Protein AF-A0A8T4XG73-F1 (afdb_monomer)

Radius of gyration: 13.38 Å; Cα contacts (8 Å, |Δi|>4): 139; chains: 1; bounding box: 28×32×36 Å

Secondary structure (DSSP, 8-state):
----EEEEE-SSS----GGGS-TTEEEP-HHHHHTT-HHHHHHHHH-GGGEEEEESSTT-HHHHHHHHTT---SEEEEHHHHHHHHT--HHHHHHHHHHHTSPP--

Sequence (106 aa):
MSGRLLAHISASGLRCRGQDLPNETLLLCLPAFVTGVEEDVKMVKENPNRVIAIEGCDRKCMSKILEGQGYKSAETIIVSHTIKEMDLKIDRIKMWLIEQLKPSKN

Foldseek 3Di:
DDDAAEEEADDDQDDDDPVLAPPRYDYADVVCCLVPPPVNVVVCVVCLLRYEYEAQAPVSVVQVSQVVVVGGYNYYHHLVCVCVVVVDDPVVSSVVVNVVSPPPDD

Mean predicted aligned error: 9.09 Å

Structure (mmCIF, N/CA/C/O backbone):
data_AF-A0A8T4XG73-F1
#
_entry.id   AF-A0A8T4XG73-F1
#
loop_
_atom_site.group_PDB
_atom_site.id
_atom_site.type_symbol
_atom_site.label_atom_id
_atom_site.label_alt_id
_atom_site.label_comp_id
_atom_site.label_asym_id
_atom_site.label_entity_id
_atom_site.label_seq_id
_atom_site.pdbx_PDB_ins_code
_atom_site.Cartn_x
_atom_site.Cartn_y
_atom_site.Cartn_z
_atom_site.occupancy
_atom_site.B_iso_or_equiv
_atom_site.auth_seq_id
_atom_site.auth_comp_id
_atom_site.auth_asym_id
_atom_site.auth_atom_id
_atom_site.pdbx_PDB_model_num
ATOM 1 N N . MET A 1 1 ? -10.251 18.208 -1.446 1.00 33.62 1 MET A N 1
ATOM 2 C CA . MET A 1 1 ? -9.310 17.928 -0.339 1.00 33.62 1 MET A CA 1
ATOM 3 C C . MET A 1 1 ? -8.273 16.936 -0.840 1.00 33.62 1 MET A C 1
ATOM 5 O O . MET A 1 1 ? -8.629 15.801 -1.135 1.00 33.62 1 MET A O 1
ATOM 9 N N . SER A 1 2 ? -7.048 17.431 -1.013 1.00 33.56 2 SER A N 1
ATOM 10 C CA . SER A 1 2 ? -5.844 16.754 -1.517 1.00 33.56 2 SER A CA 1
ATOM 11 C C . SER A 1 2 ? -5.603 15.370 -0.904 1.00 33.56 2 SER A C 1
ATOM 13 O O . SER A 1 2 ? -5.734 15.192 0.310 1.00 33.56 2 SER A O 1
ATOM 15 N N . GLY A 1 3 ? -5.357 14.376 -1.755 1.00 36.69 3 GLY A N 1
ATOM 16 C CA . GLY A 1 3 ? -5.386 12.957 -1.425 1.00 36.69 3 GLY A CA 1
ATOM 17 C C . GLY A 1 3 ? -3.995 12.397 -1.181 1.00 36.69 3 GLY A C 1
ATOM 18 O O . GLY A 1 3 ? -3.259 12.160 -2.130 1.00 36.69 3 GLY A O 1
ATOM 19 N N . ARG A 1 4 ? -3.663 12.125 0.086 1.00 45.38 4 ARG A N 1
ATOM 20 C CA . ARG A 1 4 ? -2.402 11.466 0.430 1.00 45.38 4 ARG A CA 1
ATOM 21 C C . ARG A 1 4 ? -2.465 9.965 0.171 1.00 45.38 4 ARG A C 1
ATOM 23 O O . ARG A 1 4 ? -3.415 9.311 0.599 1.00 45.38 4 ARG A O 1
ATOM 30 N N . LEU A 1 5 ? -1.451 9.441 -0.506 1.00 51.41 5 LEU A N 1
ATOM 31 C CA . LEU A 1 5 ? -1.327 8.033 -0.866 1.00 51.41 5 LEU A CA 1
ATOM 32 C C . LEU A 1 5 ? -0.383 7.326 0.100 1.00 51.41 5 LEU A C 1
ATOM 34 O O . LEU A 1 5 ? 0.699 7.842 0.351 1.00 51.41 5 LEU A O 1
ATOM 38 N N . LEU A 1 6 ? -0.758 6.167 0.637 1.00 53.00 6 LEU A N 1
ATOM 39 C CA . LEU A 1 6 ? 0.080 5.447 1.593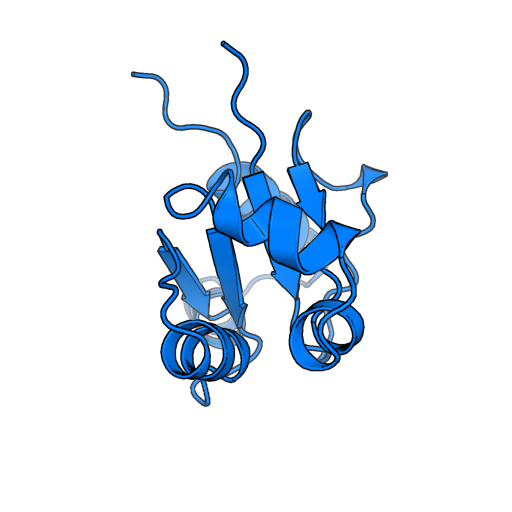 1.00 53.00 6 LEU A CA 1
ATOM 40 C C . LEU A 1 6 ? 0.724 4.229 0.933 1.00 53.00 6 LEU A C 1
ATOM 42 O O . LEU A 1 6 ? 0.012 3.307 0.545 1.00 53.00 6 LEU A O 1
ATOM 46 N N . ALA A 1 7 ? 2.053 4.210 0.828 1.00 56.56 7 ALA A N 1
ATOM 47 C CA . ALA A 1 7 ? 2.796 3.114 0.208 1.00 56.56 7 ALA A CA 1
ATOM 48 C C . ALA A 1 7 ? 3.783 2.473 1.195 1.00 56.56 7 ALA A C 1
ATOM 50 O O . ALA A 1 7 ? 4.604 3.158 1.804 1.00 56.56 7 ALA A O 1
ATOM 51 N N . HIS A 1 8 ? 3.746 1.147 1.329 1.00 58.66 8 HIS A N 1
ATOM 52 C CA . HIS A 1 8 ? 4.828 0.374 1.945 1.00 58.66 8 HIS A CA 1
ATOM 53 C C . HIS A 1 8 ? 5.525 -0.464 0.878 1.00 58.66 8 HIS A C 1
ATOM 55 O O . HIS A 1 8 ? 4.844 -1.138 0.108 1.00 58.66 8 HIS A O 1
ATOM 61 N N . ILE A 1 9 ? 6.862 -0.464 0.871 1.00 53.19 9 ILE A N 1
ATOM 62 C CA . ILE A 1 9 ? 7.663 -1.338 0.009 1.00 53.19 9 ILE A CA 1
ATOM 63 C C . ILE A 1 9 ? 8.294 -2.431 0.863 1.00 53.19 9 ILE A C 1
ATOM 65 O O . ILE A 1 9 ? 9.200 -2.174 1.660 1.00 53.19 9 ILE A O 1
ATOM 69 N N . SER A 1 10 ? 7.836 -3.662 0.647 1.00 43.22 10 SER A N 1
ATOM 70 C CA . SER A 1 10 ? 8.469 -4.859 1.195 1.00 43.22 10 SER A CA 1
ATOM 71 C C . SER A 1 10 ? 9.901 -4.973 0.655 1.00 43.22 10 SER A C 1
ATOM 73 O O . SER A 1 10 ? 10.135 -4.996 -0.554 1.00 43.22 10 SER A O 1
ATOM 75 N N . ALA A 1 11 ? 10.878 -4.996 1.562 1.00 42.88 11 ALA A N 1
ATOM 76 C CA . ALA A 1 11 ? 12.300 -4.953 1.253 1.00 42.88 11 ALA A CA 1
ATOM 77 C C . ALA A 1 11 ? 12.759 -6.138 0.381 1.00 42.88 11 ALA A C 1
ATOM 79 O O . ALA A 1 11 ? 13.051 -7.222 0.871 1.00 42.88 11 ALA A O 1
ATOM 80 N N . S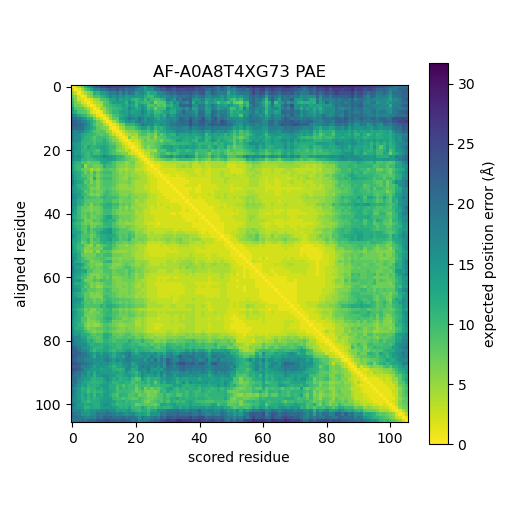ER A 1 12 ? 12.868 -5.907 -0.927 1.00 35.94 12 SER A N 1
ATOM 81 C CA . SER A 1 12 ? 13.769 -6.624 -1.841 1.00 35.94 12 SER A CA 1
ATOM 82 C C . SER A 1 12 ? 13.940 -5.822 -3.140 1.00 35.94 12 SER A C 1
ATOM 84 O O . SER A 1 12 ? 13.407 -6.156 -4.188 1.00 35.94 12 SER A O 1
ATOM 86 N N . GLY A 1 13 ? 14.680 -4.709 -3.069 1.00 41.78 13 GLY A N 1
ATOM 87 C CA . GLY A 1 13 ? 15.270 -4.073 -4.260 1.00 41.78 13 GLY A CA 1
ATOM 88 C C . GLY A 1 13 ? 14.779 -2.672 -4.636 1.00 41.78 13 GLY A C 1
ATOM 89 O O . GLY A 1 13 ? 15.557 -1.927 -5.225 1.00 41.78 13 GLY A O 1
ATOM 90 N N . LEU A 1 14 ? 13.573 -2.243 -4.244 1.00 49.66 14 LEU A N 1
ATOM 91 C CA . LEU A 1 14 ? 13.126 -0.860 -4.466 1.00 49.66 14 LEU A CA 1
ATOM 92 C C . LEU A 1 14 ? 13.178 -0.036 -3.179 1.00 49.66 14 LEU A C 1
ATOM 94 O O . LEU A 1 14 ? 12.317 -0.123 -2.314 1.00 49.66 14 LEU A O 1
ATOM 98 N N . ARG A 1 15 ? 14.196 0.816 -3.058 1.00 52.72 15 ARG A N 1
ATOM 99 C CA . ARG A 1 15 ? 14.155 1.943 -2.121 1.00 52.72 15 ARG A CA 1
ATOM 100 C C . ARG A 1 15 ? 13.523 3.124 -2.854 1.00 52.72 15 ARG A C 1
ATOM 102 O O . ARG A 1 15 ? 14.234 3.809 -3.588 1.00 52.72 15 ARG A O 1
ATOM 109 N N . CYS A 1 16 ? 12.221 3.349 -2.687 1.00 53.03 16 CYS A N 1
ATOM 110 C CA . CYS A 1 16 ? 11.634 4.645 -3.033 1.00 53.03 16 CYS A CA 1
ATOM 111 C C . CYS A 1 16 ? 11.873 5.583 -1.856 1.00 53.03 16 CYS A C 1
ATOM 113 O O . CYS A 1 16 ? 11.444 5.303 -0.736 1.00 53.03 16 CYS A O 1
ATOM 115 N N . ARG A 1 17 ? 12.616 6.665 -2.081 1.00 56.09 17 ARG A N 1
ATOM 116 C CA . ARG A 1 17 ? 12.716 7.739 -1.091 1.00 56.09 17 ARG A CA 1
ATOM 117 C C . ARG A 1 17 ? 11.492 8.638 -1.247 1.00 56.09 17 ARG A C 1
ATOM 119 O O . ARG A 1 17 ? 10.941 8.719 -2.336 1.00 56.09 17 ARG 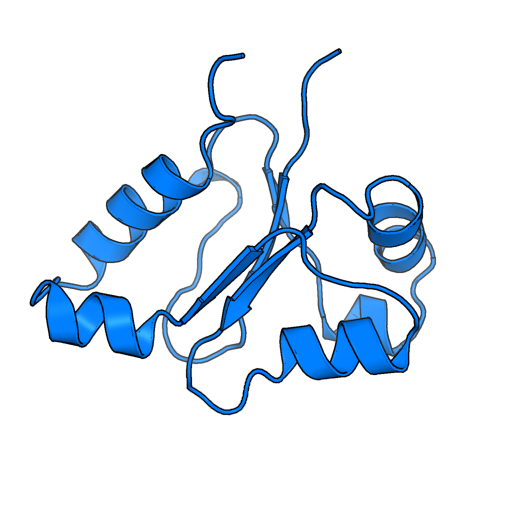A O 1
ATOM 126 N N . GLY A 1 18 ? 11.091 9.349 -0.193 1.00 55.91 18 GLY A N 1
ATOM 127 C CA . GLY A 1 18 ? 9.932 10.256 -0.259 1.00 55.91 18 GLY A CA 1
ATOM 128 C C . GLY A 1 18 ? 10.024 11.297 -1.388 1.00 55.91 18 GLY A C 1
ATOM 129 O O . GLY A 1 18 ? 9.020 11.630 -1.997 1.00 55.91 18 GLY A O 1
ATOM 130 N N . GLN A 1 19 ? 11.242 11.728 -1.726 1.00 56.00 19 GLN A N 1
ATOM 131 C CA . GLN A 1 19 ? 11.549 12.616 -2.859 1.00 56.00 19 GLN A CA 1
ATOM 132 C C . GLN A 1 19 ? 11.252 12.018 -4.248 1.00 56.00 19 GLN A C 1
ATOM 134 O O . GLN A 1 19 ? 11.148 12.763 -5.215 1.00 56.00 19 GLN A O 1
ATOM 139 N N . ASP A 1 20 ? 11.151 10.692 -4.352 1.00 58.12 20 ASP A N 1
ATOM 140 C CA . ASP A 1 20 ? 10.915 9.978 -5.607 1.00 58.12 20 ASP A CA 1
ATOM 141 C C . ASP A 1 20 ? 9.419 9.695 -5.816 1.00 58.12 20 ASP A C 1
ATOM 143 O O . ASP A 1 20 ? 9.067 9.011 -6.765 1.00 58.12 20 ASP A O 1
ATOM 147 N N . LEU A 1 21 ? 8.533 10.127 -4.916 1.00 63.06 21 LEU A N 1
ATOM 148 C CA . LEU A 1 21 ? 7.105 9.822 -4.980 1.00 63.06 21 LEU A CA 1
ATOM 149 C C . LEU A 1 21 ? 6.315 11.041 -5.471 1.00 63.06 21 LEU A C 1
ATOM 151 O O . LEU A 1 21 ? 6.759 12.175 -5.273 1.00 63.06 21 LEU A O 1
ATOM 155 N N . PRO A 1 22 ? 5.133 10.841 -6.085 1.00 62.72 22 PRO A N 1
ATOM 156 C CA . PRO A 1 22 ? 4.235 11.947 -6.382 1.00 62.72 22 PRO A CA 1
ATOM 157 C C . PRO A 1 22 ? 3.975 12.794 -5.135 1.00 62.72 22 PRO A C 1
ATOM 159 O O . PRO A 1 22 ? 3.913 12.264 -4.016 1.00 62.72 22 PRO A O 1
ATOM 162 N N . ASN A 1 23 ? 3.772 14.099 -5.346 1.00 52.56 23 ASN A N 1
ATOM 163 C CA . ASN A 1 23 ? 3.339 15.016 -4.295 1.00 52.56 23 ASN A CA 1
ATOM 164 C C . ASN A 1 23 ? 2.181 14.380 -3.508 1.00 52.56 23 ASN A C 1
ATOM 166 O O . ASN A 1 23 ? 1.252 1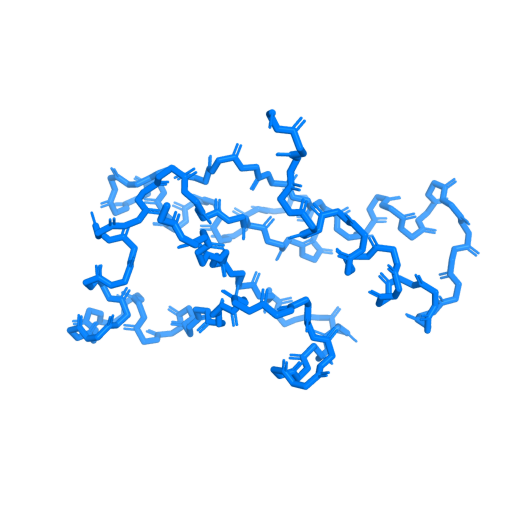3.853 -4.113 1.00 52.56 23 ASN A O 1
ATOM 170 N N . GLU A 1 24 ? 2.256 14.447 -2.175 1.00 67.81 24 GLU A N 1
ATOM 171 C CA . GLU A 1 24 ? 1.275 13.898 -1.219 1.00 67.81 24 GLU A CA 1
ATOM 172 C C . GLU A 1 24 ? 1.381 12.394 -0.899 1.00 67.81 24 GLU A C 1
ATOM 174 O O . GLU A 1 24 ? 0.557 11.876 -0.151 1.00 67.81 24 GLU A O 1
ATOM 179 N N . THR A 1 25 ? 2.421 11.683 -1.336 1.00 69.75 25 THR A N 1
ATOM 180 C CA . THR A 1 25 ? 2.628 10.286 -0.902 1.00 69.75 25 THR A CA 1
ATOM 181 C C . THR A 1 25 ? 3.280 10.209 0.485 1.00 69.75 25 THR A C 1
ATOM 183 O O . THR A 1 25 ? 4.322 10.816 0.733 1.00 69.75 25 THR A O 1
ATOM 186 N N . LEU A 1 26 ? 2.688 9.431 1.389 1.00 73.94 26 LEU A N 1
ATOM 187 C CA . LEU A 1 26 ? 3.258 9.038 2.673 1.00 73.94 26 LEU A CA 1
ATOM 188 C C . LEU A 1 26 ? 3.789 7.605 2.579 1.00 73.94 26 LEU A C 1
ATOM 190 O O . LEU A 1 26 ? 3.174 6.726 1.976 1.00 73.94 26 LEU A O 1
ATOM 194 N N . LEU A 1 27 ? 4.946 7.364 3.188 1.00 77.38 27 LEU A N 1
ATOM 195 C CA . LEU A 1 27 ? 5.504 6.022 3.301 1.00 77.38 27 LEU A CA 1
ATOM 196 C C . LEU A 1 27 ? 5.091 5.417 4.637 1.00 77.38 27 LEU A C 1
ATOM 198 O O . LEU A 1 27 ? 5.337 6.020 5.678 1.00 77.38 27 LEU A O 1
ATOM 202 N N . LEU A 1 28 ? 4.508 4.219 4.600 1.00 79.38 28 LEU A N 1
ATOM 203 C CA . LEU A 1 28 ? 4.201 3.466 5.813 1.00 79.38 28 LEU A CA 1
ATOM 204 C C . LEU A 1 28 ? 5.412 2.633 6.231 1.00 79.38 28 LEU A C 1
ATOM 206 O O . LEU A 1 28 ? 5.948 1.838 5.444 1.00 79.38 28 LEU A O 1
ATOM 210 N N . CYS A 1 29 ? 5.814 2.760 7.491 1.00 81.19 29 CYS A N 1
ATOM 211 C CA . CYS A 1 29 ? 6.829 1.897 8.067 1.00 81.19 29 CYS A CA 1
ATOM 212 C C . CYS A 1 29 ? 6.166 0.606 8.569 1.00 81.19 29 CYS A C 1
ATOM 214 O O . CYS A 1 29 ? 5.549 0.584 9.629 1.00 81.19 29 CYS A O 1
ATOM 216 N N . LEU A 1 30 ? 6.292 -0.497 7.821 1.00 79.12 30 LEU A N 1
ATOM 217 C CA . LEU A 1 30 ? 5.656 -1.767 8.198 1.00 79.12 30 LEU A CA 1
ATOM 218 C C . LEU A 1 30 ? 6.066 -2.277 9.588 1.00 79.12 30 LEU A C 1
ATOM 220 O O . LEU A 1 30 ? 5.170 -2.684 10.321 1.00 79.12 30 LEU A O 1
ATOM 224 N N . PRO A 1 31 ? 7.352 -2.243 10.002 1.00 83.25 31 PRO A N 1
ATOM 225 C CA . PRO A 1 31 ? 7.708 -2.597 11.373 1.00 83.25 31 PRO A CA 1
ATOM 226 C C . PR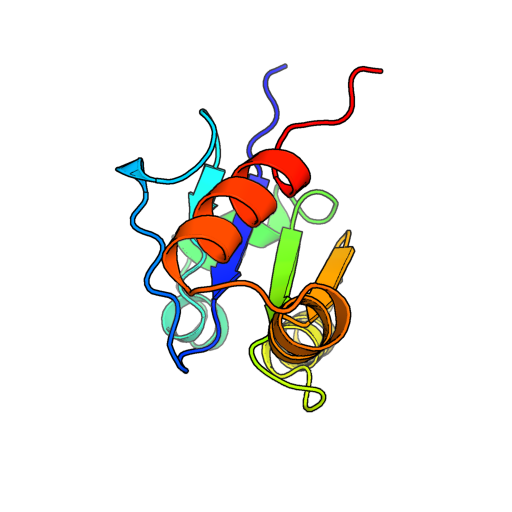O A 1 31 ? 6.965 -1.751 12.410 1.00 83.25 31 PRO A C 1
ATOM 228 O O . PRO A 1 31 ? 6.378 -2.321 13.320 1.00 83.25 31 PRO A O 1
ATOM 231 N N . ALA A 1 32 ? 6.924 -0.426 12.234 1.00 82.62 32 ALA A N 1
ATOM 232 C CA . ALA A 1 32 ? 6.256 0.489 13.158 1.00 82.62 32 ALA A CA 1
ATOM 233 C C . ALA A 1 32 ? 4.745 0.215 13.234 1.00 82.62 32 ALA A C 1
ATOM 235 O O . ALA A 1 32 ? 4.198 0.063 14.328 1.00 82.62 32 ALA A O 1
ATOM 236 N N . PHE A 1 33 ? 4.100 0.032 12.078 1.00 85.75 33 PHE A N 1
ATOM 237 C CA . PHE A 1 33 ? 2.694 -0.354 11.973 1.00 85.75 33 PHE A CA 1
ATOM 238 C C . PHE A 1 33 ? 2.398 -1.693 12.668 1.00 85.75 33 PHE A C 1
ATOM 240 O O . PHE A 1 33 ? 1.457 -1.795 13.452 1.00 85.75 33 PHE A O 1
ATOM 247 N N . VAL A 1 34 ? 3.231 -2.718 12.448 1.00 84.88 34 VAL A N 1
ATOM 248 C CA . VAL A 1 34 ? 3.086 -4.035 13.097 1.00 84.88 34 VAL A CA 1
ATOM 249 C C . VAL A 1 34 ? 3.257 -3.942 14.608 1.00 84.88 34 VAL A C 1
ATOM 251 O O . VAL A 1 34 ? 2.525 -4.601 15.341 1.00 84.88 34 VAL A O 1
ATOM 254 N N . THR A 1 35 ? 4.195 -3.122 15.083 1.00 88.69 35 THR A N 1
ATOM 255 C CA . THR A 1 35 ? 4.420 -2.911 16.519 1.00 88.69 35 THR A CA 1
ATOM 256 C C . THR A 1 35 ? 3.400 -1.979 17.173 1.00 88.69 35 THR A C 1
ATOM 258 O O . THR A 1 35 ? 3.447 -1.798 18.386 1.00 88.69 35 THR A O 1
ATOM 261 N N . GLY A 1 36 ? 2.476 -1.399 16.402 1.00 87.25 36 GLY A N 1
ATOM 262 C CA . GLY A 1 36 ? 1.417 -0.540 16.925 1.00 87.25 36 GLY A CA 1
ATOM 263 C C . GLY A 1 36 ? 1.855 0.892 17.240 1.00 87.25 36 GLY A C 1
ATOM 264 O O . GLY A 1 36 ? 1.252 1.521 18.106 1.00 87.25 36 GLY A O 1
ATOM 265 N N . VAL A 1 37 ? 2.889 1.411 16.567 1.00 89.75 37 VAL A N 1
ATOM 266 C CA . VAL A 1 37 ? 3.293 2.822 16.690 1.00 89.75 37 VAL A CA 1
ATOM 267 C C . VAL A 1 37 ? 2.116 3.713 16.301 1.00 89.75 37 VAL A C 1
ATOM 269 O O . VAL A 1 37 ? 1.512 3.535 15.240 1.00 89.75 37 VAL A O 1
ATOM 272 N N . GLU A 1 38 ? 1.772 4.651 17.185 1.00 88.94 38 GLU A N 1
ATOM 273 C CA . GLU A 1 38 ? 0.527 5.411 17.101 1.00 88.94 38 GLU A CA 1
ATOM 274 C C . GLU A 1 38 ? 0.417 6.193 15.789 1.00 88.94 38 GLU A C 1
ATOM 276 O O . GLU A 1 38 ? -0.640 6.158 15.155 1.00 88.94 38 GLU A O 1
ATOM 281 N N . GLU A 1 39 ? 1.498 6.839 15.336 1.00 84.38 39 GLU A N 1
ATOM 282 C CA . GLU A 1 39 ? 1.477 7.612 14.093 1.00 84.38 39 GLU A CA 1
ATOM 283 C C . GLU A 1 39 ? 1.161 6.748 12.862 1.00 84.38 39 GLU A C 1
ATOM 285 O O . GLU A 1 39 ? 0.302 7.120 12.060 1.00 84.38 39 GLU A O 1
ATOM 290 N N . ASP A 1 40 ? 1.802 5.584 12.718 1.00 85.56 40 ASP A N 1
ATOM 291 C CA . ASP A 1 40 ? 1.607 4.678 11.579 1.00 85.56 40 ASP A CA 1
ATOM 292 C C . ASP A 1 40 ? 0.225 4.004 11.608 1.00 85.56 40 ASP A C 1
ATOM 294 O O . ASP A 1 40 ? -0.451 3.911 10.578 1.00 85.56 40 ASP A O 1
ATOM 298 N N . VAL A 1 41 ? -0.239 3.571 12.786 1.00 86.56 41 VAL A N 1
ATOM 299 C CA . VAL A 1 41 ? -1.581 2.981 12.939 1.00 86.56 41 VAL A CA 1
ATOM 300 C C . VAL A 1 41 ? -2.658 4.013 12.625 1.00 86.56 41 VAL A C 1
ATOM 302 O O . VAL A 1 41 ? -3.597 3.727 11.876 1.00 86.56 41 VAL A O 1
ATOM 305 N N . LYS A 1 42 ? -2.521 5.232 13.159 1.00 87.12 42 LYS A N 1
ATOM 306 C CA . LYS A 1 42 ? -3.442 6.337 12.888 1.00 87.12 42 LYS A CA 1
ATOM 307 C C . LYS A 1 42 ? -3.477 6.668 11.399 1.00 87.12 42 LYS A C 1
ATOM 309 O O . LYS A 1 42 ? -4.559 6.845 10.847 1.00 87.12 42 LYS A O 1
ATOM 314 N N . MET A 1 43 ? -2.324 6.665 10.732 1.00 84.44 43 MET A N 1
ATOM 315 C CA . MET A 1 43 ? -2.221 6.935 9.299 1.00 84.44 43 MET A CA 1
ATOM 316 C C . MET A 1 43 ? -3.058 5.963 8.460 1.00 84.44 43 MET A C 1
ATOM 318 O O . MET A 1 43 ? -3.808 6.407 7.586 1.00 84.44 43 MET A O 1
ATOM 322 N N . VAL A 1 44 ? -2.984 4.661 8.758 1.00 85.56 44 VAL A N 1
ATOM 323 C CA . VAL A 1 44 ? -3.799 3.626 8.099 1.00 85.56 44 VAL A CA 1
ATOM 324 C C . VAL A 1 44 ? -5.278 3.778 8.460 1.00 85.56 44 VAL A C 1
ATOM 326 O O . VAL A 1 44 ? -6.134 3.751 7.577 1.00 85.56 44 VAL A O 1
ATOM 329 N N . LYS A 1 45 ? -5.590 3.998 9.742 1.00 84.94 45 LYS A N 1
ATOM 330 C CA . LYS A 1 45 ? -6.967 4.107 10.244 1.00 84.94 45 LYS A CA 1
ATOM 331 C C . LYS A 1 45 ? -7.724 5.317 9.694 1.00 84.94 45 LYS A C 1
ATOM 333 O O . LYS A 1 45 ? -8.923 5.224 9.449 1.00 84.94 45 LYS A O 1
ATOM 338 N N . GLU A 1 46 ? -7.046 6.444 9.506 1.00 85.88 46 GLU A N 1
ATOM 339 C CA . GLU A 1 46 ? -7.639 7.668 8.956 1.00 85.88 46 GLU A CA 1
ATOM 340 C C . GLU A 1 46 ? -7.732 7.638 7.424 1.00 85.88 46 GLU A C 1
ATOM 342 O O . GLU A 1 46 ? -8.490 8.410 6.837 1.00 85.88 46 GLU A O 1
ATOM 347 N N . ASN A 1 47 ? -6.995 6.737 6.764 1.00 80.00 47 ASN A N 1
ATOM 348 C CA . ASN A 1 47 ? -6.921 6.648 5.305 1.00 80.00 47 ASN A CA 1
ATOM 349 C C . ASN A 1 47 ? -7.092 5.209 4.763 1.00 80.00 47 ASN A C 1
ATOM 351 O O . ASN A 1 47 ? -6.350 4.819 3.859 1.00 80.00 47 ASN A O 1
ATOM 355 N N . PRO A 1 48 ? -8.073 4.410 5.231 1.00 73.06 48 PRO A N 1
ATOM 356 C CA . PRO A 1 48 ? -8.147 2.977 4.925 1.00 73.06 48 PRO A CA 1
ATOM 357 C C . PRO A 1 48 ? -8.316 2.699 3.424 1.00 73.06 48 PRO A C 1
ATOM 359 O O . PRO A 1 48 ? -7.734 1.762 2.893 1.00 73.06 48 PRO A O 1
ATOM 362 N N . ASN A 1 49 ? -9.029 3.571 2.704 1.00 75.69 49 ASN A N 1
ATOM 363 C CA . ASN A 1 49 ? -9.273 3.440 1.262 1.00 75.69 49 ASN A CA 1
ATOM 364 C C . ASN A 1 49 ? -8.164 4.050 0.386 1.00 75.69 49 ASN A C 1
ATOM 366 O O . ASN A 1 49 ? -8.373 4.260 -0.805 1.00 75.69 49 ASN A O 1
ATOM 370 N N . ARG A 1 50 ? -7.015 4.420 0.963 1.00 75.69 50 ARG A N 1
ATOM 371 C CA . ARG A 1 50 ? -5.901 5.072 0.243 1.00 75.69 50 ARG A CA 1
ATOM 372 C C . ARG A 1 50 ? -4.568 4.356 0.435 1.00 75.69 50 ARG A C 1
ATOM 374 O O . ARG A 1 50 ? -3.517 4.879 0.064 1.00 75.69 50 ARG A O 1
ATOM 381 N N . VAL A 1 51 ? -4.610 3.171 1.036 1.00 81.94 51 VAL A N 1
ATOM 382 C CA . VAL A 1 51 ? -3.431 2.340 1.255 1.00 81.94 51 VAL A CA 1
ATOM 383 C C . VAL A 1 51 ? -3.170 1.506 0.011 1.00 81.94 51 VAL A C 1
ATOM 385 O O . VAL A 1 51 ? -3.996 0.675 -0.353 1.00 81.94 51 VAL A O 1
ATOM 388 N N . ILE A 1 52 ? -2.022 1.702 -0.630 1.00 83.50 52 ILE A N 1
ATOM 389 C CA . ILE A 1 52 ? -1.554 0.864 -1.735 1.00 83.50 52 ILE A CA 1
ATOM 390 C C . ILE A 1 52 ? -0.434 -0.033 -1.213 1.00 83.50 52 ILE A C 1
ATOM 392 O O . ILE A 1 52 ? 0.586 0.434 -0.701 1.00 83.50 52 ILE A O 1
ATOM 396 N N . ALA A 1 53 ? -0.622 -1.343 -1.339 1.00 83.88 53 ALA A N 1
ATOM 397 C CA . ALA A 1 53 ? 0.386 -2.320 -0.960 1.00 83.88 53 ALA A CA 1
ATOM 398 C C . ALA A 1 53 ? 1.344 -2.550 -2.137 1.00 83.88 53 ALA A C 1
ATOM 400 O O . ALA A 1 53 ? 0.923 -3.018 -3.194 1.00 83.88 53 ALA A O 1
ATOM 401 N N . ILE A 1 54 ? 2.632 -2.243 -1.959 1.00 80.50 54 ILE A N 1
ATOM 402 C CA . ILE A 1 54 ? 3.670 -2.544 -2.952 1.00 80.50 54 ILE A CA 1
ATOM 403 C C . ILE A 1 54 ? 4.435 -3.784 -2.485 1.00 80.50 54 ILE A C 1
ATOM 405 O O . ILE A 1 54 ? 5.218 -3.762 -1.531 1.00 80.50 54 ILE A O 1
ATOM 409 N N . GLU A 1 55 ? 4.200 -4.889 -3.178 1.00 81.94 55 GLU A N 1
ATOM 410 C CA . GLU A 1 55 ? 4.694 -6.214 -2.834 1.00 81.94 55 GLU A CA 1
ATOM 411 C C . GLU A 1 55 ? 5.868 -6.591 -3.740 1.00 81.94 55 GLU A C 1
ATOM 413 O O . GLU A 1 55 ? 5.792 -6.512 -4.966 1.00 81.94 55 GLU A O 1
ATOM 418 N N . GLY A 1 56 ? 6.970 -7.051 -3.147 1.00 75.19 56 GLY A N 1
ATOM 419 C CA . GLY A 1 56 ? 8.128 -7.519 -3.916 1.00 75.19 56 GLY A CA 1
ATOM 420 C C . GLY A 1 56 ? 7.921 -8.892 -4.566 1.00 75.19 56 GLY A C 1
ATOM 421 O O . GLY A 1 56 ? 8.671 -9.259 -5.466 1.00 75.19 56 GLY A O 1
ATOM 422 N N . CYS A 1 57 ? 6.933 -9.668 -4.109 1.00 80.75 57 CYS A N 1
ATOM 423 C CA . CYS A 1 57 ? 6.653 -11.017 -4.601 1.00 80.75 57 CYS A CA 1
ATOM 424 C C . CYS A 1 57 ? 5.209 -11.460 -4.312 1.00 80.75 57 CYS A C 1
ATOM 426 O O . CYS A 1 57 ? 4.487 -10.830 -3.538 1.00 80.75 57 CYS A O 1
ATOM 428 N N . ASP A 1 58 ? 4.834 -12.627 -4.837 1.00 84.25 58 ASP A N 1
ATOM 429 C CA . ASP A 1 58 ? 3.512 -13.252 -4.677 1.00 84.25 58 ASP A CA 1
ATOM 430 C C . ASP A 1 58 ? 3.129 -13.650 -3.247 1.00 84.25 58 ASP A C 1
ATOM 432 O O . ASP A 1 58 ? 1.991 -14.042 -2.982 1.00 84.25 58 ASP A O 1
ATOM 436 N N . ARG A 1 59 ? 4.054 -13.545 -2.287 1.00 85.00 59 ARG A N 1
ATOM 437 C CA . ARG A 1 59 ? 3.749 -13.859 -0.885 1.00 85.00 59 ARG A CA 1
ATOM 438 C C . ARG A 1 59 ? 2.807 -12.842 -0.243 1.00 85.00 59 ARG A C 1
ATOM 440 O O . ARG A 1 59 ? 2.160 -13.216 0.740 1.00 85.00 59 ARG A O 1
ATOM 447 N N . LYS A 1 60 ? 2.706 -11.627 -0.801 1.00 85.62 60 LYS A N 1
ATOM 448 C CA . LYS A 1 60 ? 1.789 -10.551 -0.383 1.00 85.62 60 LYS A CA 1
ATOM 449 C C . LYS A 1 60 ? 1.838 -10.260 1.122 1.00 85.62 60 LYS A C 1
ATOM 451 O O . LYS A 1 60 ? 0.818 -10.295 1.812 1.00 85.62 60 LYS A O 1
ATOM 456 N N . CYS A 1 61 ? 3.045 -10.095 1.661 1.00 84.69 61 CYS A N 1
ATOM 457 C CA . CYS A 1 61 ? 3.249 -9.995 3.105 1.00 84.69 61 CYS A CA 1
ATOM 458 C C . CYS A 1 61 ? 2.572 -8.749 3.687 1.00 84.69 61 CYS A C 1
ATOM 460 O O . CYS A 1 61 ? 1.970 -8.840 4.752 1.00 84.69 61 CYS A O 1
ATOM 462 N N . MET A 1 62 ? 2.636 -7.612 2.987 1.00 83.94 62 MET A N 1
ATOM 463 C CA . MET A 1 62 ? 2.031 -6.363 3.450 1.00 83.94 62 MET A CA 1
ATOM 464 C C . MET A 1 62 ? 0.504 -6.478 3.504 1.00 83.94 62 MET A C 1
ATOM 466 O O . MET A 1 62 ? -0.117 -6.151 4.512 1.00 83.94 62 MET A O 1
ATOM 470 N N . SER A 1 63 ? -0.089 -7.016 2.442 1.00 86.81 63 SER A N 1
ATOM 471 C CA . SER A 1 63 ? -1.536 -7.210 2.325 1.00 86.81 63 SER A CA 1
ATOM 472 C C . SER A 1 63 ? -2.063 -8.136 3.423 1.00 86.81 63 SER A C 1
ATOM 474 O O . SER A 1 63 ? -3.029 -7.804 4.101 1.00 86.81 63 SER A O 1
ATOM 476 N N . LYS A 1 64 ? -1.366 -9.252 3.681 1.00 88.56 64 LYS A N 1
ATOM 477 C CA . LYS A 1 64 ? -1.715 -10.186 4.764 1.00 88.56 64 LYS A CA 1
ATOM 478 C C . LYS A 1 64 ? -1.616 -9.556 6.152 1.00 88.56 64 LYS A C 1
ATOM 480 O O . LYS A 1 64 ? -2.435 -9.856 7.015 1.00 88.56 64 LYS A O 1
ATOM 485 N N . ILE A 1 65 ? -0.617 -8.703 6.382 1.00 87.88 65 ILE A N 1
ATOM 486 C CA . ILE A 1 65 ? -0.469 -7.983 7.653 1.00 87.88 65 ILE A CA 1
ATOM 487 C C . ILE A 1 65 ? -1.612 -6.983 7.840 1.00 87.88 65 ILE A C 1
ATOM 489 O O . ILE A 1 65 ? -2.204 -6.952 8.916 1.00 87.88 65 ILE A O 1
ATOM 493 N N . LEU A 1 66 ? -1.950 -6.204 6.805 1.00 86.56 66 LEU A N 1
ATOM 494 C CA . LEU A 1 66 ? -3.095 -5.287 6.841 1.00 86.56 66 LEU A CA 1
ATOM 495 C C . LEU A 1 66 ? -4.388 -6.035 7.178 1.00 86.56 66 LEU A C 1
ATOM 497 O O . LEU A 1 66 ? -5.090 -5.640 8.107 1.00 86.56 66 LEU A O 1
ATOM 501 N N . GLU A 1 67 ? -4.660 -7.140 6.478 1.00 89.19 67 GLU A N 1
ATOM 502 C CA . GLU A 1 67 ? -5.843 -7.978 6.706 1.00 89.19 67 GLU A CA 1
ATOM 503 C C . GLU A 1 67 ? -5.881 -8.541 8.128 1.00 89.19 67 GLU A C 1
ATOM 505 O O . GLU A 1 67 ? -6.919 -8.478 8.787 1.00 89.19 67 GLU A O 1
ATOM 510 N N . GLY A 1 68 ? -4.742 -9.022 8.635 1.00 88.81 68 GLY A N 1
ATOM 511 C CA . GLY A 1 68 ? -4.607 -9.505 10.011 1.00 88.81 68 GLY A CA 1
ATOM 512 C C . GLY A 1 68 ? -4.872 -8.435 11.075 1.00 88.81 68 GLY A C 1
ATOM 513 O O . GLY A 1 68 ? -5.221 -8.773 12.203 1.00 88.81 68 GLY A O 1
ATOM 514 N N . GLN A 1 69 ? -4.757 -7.153 10.719 1.00 85.81 69 GLN A N 1
ATOM 515 C CA . GLN A 1 69 ? -5.094 -6.014 11.576 1.00 85.81 69 GLN A CA 1
ATOM 516 C C . GLN A 1 69 ? -6.473 -5.398 11.268 1.00 85.81 69 GLN A C 1
ATOM 518 O O . GLN A 1 69 ? -6.818 -4.355 11.819 1.00 85.81 69 GLN A O 1
ATOM 523 N N . GLY A 1 70 ? -7.281 -6.036 10.413 1.00 87.81 70 GLY A N 1
ATOM 524 C CA . GLY A 1 70 ? -8.633 -5.584 10.074 1.00 87.81 70 GLY A CA 1
ATOM 525 C C . GLY A 1 70 ? -8.699 -4.494 9.000 1.00 87.81 70 GLY A C 1
ATOM 526 O O . GLY A 1 70 ? -9.757 -3.897 8.803 1.00 87.81 70 GLY A O 1
ATOM 527 N N . TYR A 1 71 ? -7.601 -4.240 8.289 1.00 87.44 71 TYR A N 1
ATOM 528 C CA . TYR A 1 71 ? -7.526 -3.272 7.194 1.00 87.44 71 TYR A CA 1
ATOM 529 C C . TYR A 1 71 ? -7.410 -3.972 5.837 1.00 87.44 71 TYR A C 1
ATOM 531 O O . TYR A 1 71 ? -7.079 -5.151 5.745 1.00 87.44 71 TYR A O 1
ATOM 539 N N . LYS A 1 72 ? -7.663 -3.236 4.754 1.00 85.25 72 LYS A N 1
ATOM 540 C CA . LYS A 1 72 ? -7.428 -3.700 3.382 1.00 85.25 72 LYS A CA 1
ATOM 541 C C . LYS A 1 72 ? -6.709 -2.617 2.599 1.00 85.25 72 LYS A C 1
ATOM 543 O O . LYS A 1 72 ? -6.940 -1.435 2.838 1.00 85.25 72 LYS A O 1
ATOM 548 N N . SER A 1 73 ? -5.848 -3.020 1.673 1.00 85.31 73 SER A N 1
ATOM 549 C CA . SER A 1 73 ? -5.323 -2.097 0.675 1.00 85.31 73 SER A CA 1
ATOM 550 C C . SER A 1 73 ? -6.405 -1.782 -0.361 1.00 85.31 73 SER A C 1
ATOM 552 O O . SER A 1 73 ? -7.221 -2.634 -0.713 1.00 85.31 73 SER A O 1
ATOM 554 N N . ALA A 1 74 ? -6.410 -0.544 -0.846 1.00 85.00 74 ALA A N 1
ATOM 555 C CA . ALA A 1 74 ? -7.195 -0.135 -2.003 1.00 85.00 74 ALA A CA 1
ATOM 556 C C . ALA A 1 74 ? -6.692 -0.825 -3.277 1.00 85.00 74 ALA A C 1
ATOM 558 O O . ALA A 1 74 ? -7.482 -1.204 -4.136 1.00 85.00 74 ALA A O 1
ATOM 559 N N . GLU A 1 75 ? -5.377 -1.026 -3.365 1.00 85.19 75 GLU A N 1
ATOM 560 C CA . GLU A 1 75 ? -4.732 -1.699 -4.483 1.00 85.19 75 GLU A CA 1
ATOM 561 C C . GLU A 1 75 ? -3.477 -2.443 -4.021 1.00 85.19 75 GLU A C 1
ATOM 563 O O . GLU A 1 75 ? -2.835 -2.072 -3.034 1.00 85.19 75 GLU A O 1
ATOM 568 N N . THR A 1 76 ? -3.131 -3.517 -4.729 1.00 85.19 76 THR A N 1
ATOM 569 C CA . THR A 1 76 ? -1.923 -4.306 -4.470 1.00 85.19 76 THR A CA 1
ATOM 570 C C . THR A 1 76 ? -1.128 -4.453 -5.754 1.00 85.19 76 THR A C 1
ATOM 572 O O . THR A 1 76 ? -1.591 -5.080 -6.703 1.00 85.19 76 THR A O 1
ATOM 575 N N . ILE A 1 77 ? 0.088 -3.917 -5.759 1.00 81.62 77 ILE A N 1
ATOM 576 C CA . ILE A 1 77 ? 1.009 -3.966 -6.892 1.00 81.62 77 ILE A CA 1
ATOM 577 C C . ILE A 1 77 ? 2.101 -4.984 -6.578 1.00 81.62 77 ILE A C 1
ATOM 579 O O . ILE A 1 77 ? 2.812 -4.838 -5.586 1.00 81.62 77 ILE A O 1
ATOM 583 N N . ILE A 1 78 ? 2.269 -5.996 -7.432 1.00 83.31 78 ILE A N 1
ATOM 584 C CA . ILE A 1 78 ? 3.337 -6.996 -7.301 1.00 83.31 78 ILE A CA 1
ATOM 585 C C . ILE A 1 78 ? 4.468 -6.639 -8.263 1.00 83.31 78 ILE A C 1
ATOM 587 O O . ILE A 1 78 ? 4.429 -6.949 -9.453 1.00 83.31 78 ILE A O 1
ATOM 591 N N . VAL A 1 79 ? 5.515 -6.016 -7.731 1.00 75.75 79 VAL A N 1
ATOM 592 C CA . VAL A 1 79 ? 6.634 -5.480 -8.516 1.00 75.75 79 VAL A CA 1
ATOM 593 C C . VAL A 1 79 ? 7.317 -6.566 -9.352 1.00 75.75 79 VAL A C 1
ATOM 595 O O . VAL A 1 79 ? 7.708 -6.313 -10.489 1.00 75.75 79 VAL A O 1
ATOM 598 N N . SER A 1 80 ? 7.438 -7.794 -8.836 1.00 73.81 80 SER A N 1
ATOM 599 C CA . SER A 1 80 ? 8.066 -8.893 -9.579 1.00 73.81 80 SER A CA 1
ATOM 600 C C . SER A 1 80 ? 7.322 -9.279 -10.858 1.00 73.81 80 SER A C 1
ATOM 602 O O . SER A 1 80 ? 7.955 -9.787 -11.782 1.00 73.81 80 SER A O 1
ATOM 604 N N . HIS A 1 81 ? 6.002 -9.073 -10.918 1.00 76.25 81 HIS A N 1
ATOM 605 C CA . HIS A 1 81 ? 5.224 -9.297 -12.141 1.00 76.25 81 HIS A CA 1
ATOM 606 C C . HIS A 1 81 ? 5.463 -8.159 -13.118 1.00 76.25 81 HIS A C 1
ATOM 608 O O . HIS A 1 81 ? 5.860 -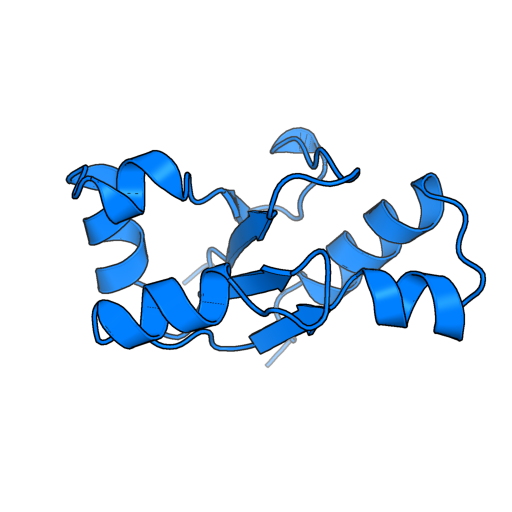8.416 -14.247 1.00 76.25 81 HIS A O 1
ATOM 614 N N . THR A 1 82 ? 5.394 -6.916 -12.641 1.00 68.06 82 THR A N 1
ATOM 615 C CA . THR A 1 82 ? 5.643 -5.723 -13.458 1.00 68.06 82 THR A CA 1
ATOM 616 C C . THR A 1 82 ? 7.016 -5.751 -14.134 1.00 68.06 82 THR A C 1
ATOM 618 O O . THR A 1 82 ? 7.126 -5.462 -15.320 1.00 68.06 82 THR A O 1
ATOM 621 N N . ILE A 1 83 ? 8.076 -6.141 -13.414 1.00 68.06 83 ILE A N 1
ATOM 622 C CA . ILE A 1 83 ? 9.428 -6.244 -13.992 1.00 68.06 83 ILE A CA 1
ATOM 623 C C . ILE A 1 83 ? 9.469 -7.261 -15.130 1.00 68.06 83 ILE A C 1
ATOM 625 O O . ILE A 1 83 ? 10.063 -6.988 -16.170 1.00 68.06 83 ILE A O 1
ATOM 629 N N . LYS A 1 84 ? 8.858 -8.433 -14.923 1.00 65.56 84 LYS A N 1
ATOM 630 C CA . LYS A 1 84 ? 8.866 -9.531 -15.895 1.00 65.56 84 LYS A CA 1
ATOM 631 C C . LYS A 1 84 ? 8.007 -9.227 -17.116 1.00 65.56 84 LYS A C 1
ATOM 633 O O . LYS A 1 84 ? 8.420 -9.526 -18.227 1.00 65.56 84 LYS A O 1
ATOM 638 N N . GLU A 1 85 ? 6.829 -8.651 -16.908 1.00 63.38 85 GLU A N 1
ATOM 639 C CA . GLU A 1 85 ? 5.869 -8.342 -17.971 1.00 63.38 85 GLU A CA 1
ATOM 640 C C . GLU A 1 85 ? 6.337 -7.191 -18.860 1.00 63.38 85 GLU A C 1
ATOM 642 O O . GLU A 1 85 ? 6.038 -7.169 -20.051 1.00 63.38 85 GLU A O 1
ATOM 647 N N . MET A 1 86 ? 7.081 -6.239 -18.294 1.00 58.72 86 MET A N 1
ATOM 648 C CA . MET A 1 86 ? 7.463 -5.010 -18.987 1.00 58.72 86 MET A CA 1
ATOM 649 C C . MET A 1 86 ? 8.960 -4.932 -19.349 1.00 58.72 86 MET A C 1
ATOM 651 O O . MET A 1 86 ? 9.391 -3.907 -19.877 1.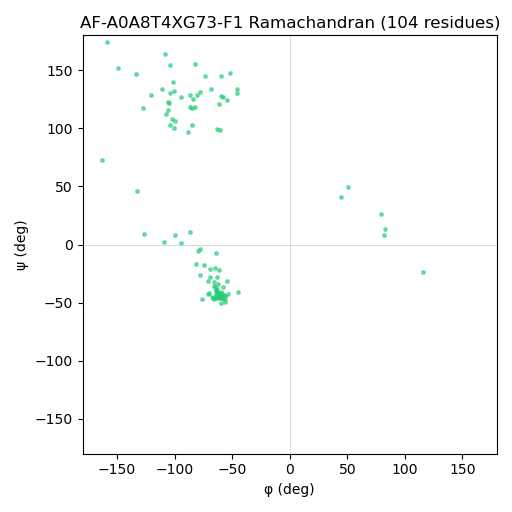00 58.72 86 MET A O 1
ATOM 655 N N . ASP A 1 87 ? 9.754 -5.971 -19.049 1.00 62.25 87 ASP A N 1
ATOM 656 C CA . ASP A 1 87 ? 11.225 -6.019 -19.211 1.00 62.25 87 ASP A CA 1
ATOM 657 C C . ASP A 1 87 ? 11.928 -4.738 -18.706 1.00 62.25 87 ASP A C 1
ATOM 659 O O . ASP A 1 87 ? 12.812 -4.145 -19.335 1.00 62.25 87 ASP A O 1
ATOM 663 N N . LEU A 1 88 ? 11.461 -4.224 -17.563 1.00 58.81 88 LEU A N 1
ATOM 664 C CA . LEU A 1 88 ? 11.882 -2.912 -17.079 1.00 58.81 88 LEU A CA 1
ATOM 665 C C . LEU A 1 88 ? 13.195 -3.001 -16.311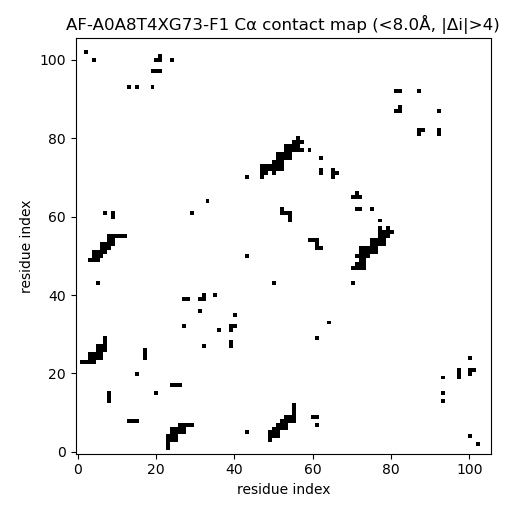 1.00 58.81 88 LEU A C 1
ATOM 667 O O . LEU A 1 88 ? 13.305 -3.656 -15.274 1.00 58.81 88 LEU A O 1
ATOM 671 N N . LYS A 1 89 ? 14.173 -2.205 -16.753 1.00 61.75 89 LYS A N 1
ATOM 672 C CA . LYS A 1 89 ? 15.322 -1.832 -15.919 1.00 61.75 89 LYS A CA 1
ATOM 673 C C . LYS A 1 89 ? 14.832 -1.109 -14.661 1.00 61.75 89 LYS A C 1
ATOM 675 O O . LYS A 1 89 ? 13.889 -0.320 -14.736 1.00 61.75 89 LYS A O 1
ATOM 680 N N . ILE A 1 90 ? 15.521 -1.317 -13.536 1.00 57.62 90 ILE A N 1
ATOM 681 C CA . ILE A 1 90 ? 15.163 -0.782 -12.207 1.00 57.62 90 ILE A CA 1
ATOM 682 C C . ILE A 1 90 ? 14.756 0.702 -12.213 1.00 57.62 90 ILE A C 1
ATOM 684 O O . ILE A 1 90 ? 13.775 1.070 -11.568 1.00 57.62 90 ILE A O 1
ATOM 688 N N . ASP A 1 91 ? 15.445 1.546 -12.981 1.00 58.62 91 ASP A N 1
ATOM 689 C CA . ASP A 1 91 ? 15.157 2.984 -13.033 1.00 58.62 91 ASP A CA 1
ATOM 690 C C . ASP A 1 91 ? 13.814 3.316 -13.704 1.00 58.62 91 ASP A C 1
ATOM 692 O O . ASP A 1 91 ? 13.165 4.297 -13.343 1.00 58.62 91 ASP A O 1
ATOM 696 N N . ARG A 1 92 ? 13.335 2.474 -14.630 1.00 64.19 92 ARG A N 1
ATOM 697 C CA . ARG A 1 92 ? 12.005 2.643 -15.234 1.00 64.19 92 ARG A CA 1
ATOM 698 C C . ARG A 1 92 ? 10.874 2.170 -14.327 1.00 64.19 92 ARG A C 1
ATOM 700 O O . ARG A 1 92 ? 9.776 2.709 -14.427 1.00 64.19 92 ARG A O 1
ATOM 707 N N . ILE A 1 93 ? 11.138 1.226 -13.421 1.00 63.53 93 ILE A N 1
ATOM 708 C CA . ILE A 1 93 ? 10.149 0.760 -12.434 1.00 63.53 93 ILE A CA 1
ATOM 709 C C . ILE A 1 93 ? 9.744 1.912 -11.518 1.00 63.53 93 ILE A C 1
ATOM 711 O O . ILE A 1 93 ? 8.565 2.079 -11.227 1.00 63.53 93 ILE A O 1
ATOM 715 N N . LYS A 1 94 ? 10.711 2.735 -11.092 1.00 61.72 94 LYS A N 1
ATOM 716 C CA . LYS A 1 94 ? 10.440 3.910 -10.256 1.00 61.72 94 LYS A CA 1
ATOM 717 C C . LYS A 1 94 ? 9.494 4.883 -10.951 1.00 61.72 94 LYS A C 1
ATOM 719 O O . LYS A 1 94 ? 8.477 5.244 -10.376 1.00 61.72 94 LYS A O 1
ATOM 724 N N . MET A 1 95 ? 9.793 5.244 -12.199 1.00 64.94 95 MET A N 1
ATOM 725 C CA . MET A 1 95 ? 8.939 6.139 -12.988 1.00 64.94 95 MET A CA 1
ATOM 726 C C . MET A 1 95 ? 7.543 5.554 -13.208 1.00 64.94 95 MET A C 1
ATOM 728 O O . MET A 1 95 ? 6.555 6.265 -13.071 1.00 64.94 95 MET A O 1
ATOM 732 N N . TRP A 1 96 ? 7.449 4.255 -13.495 1.00 68.62 96 TRP A N 1
ATOM 733 C CA . TRP A 1 96 ? 6.163 3.584 -13.654 1.00 68.62 96 TRP A CA 1
ATOM 734 C C . TRP A 1 96 ? 5.350 3.573 -12.353 1.00 68.62 96 TRP A C 1
ATOM 736 O O . TRP A 1 96 ? 4.170 3.905 -12.382 1.00 68.62 96 TRP A O 1
ATOM 746 N N . LEU A 1 97 ? 5.977 3.271 -11.209 1.00 65.19 97 LEU A N 1
ATOM 747 C CA . LEU A 1 97 ? 5.322 3.341 -9.901 1.00 65.19 97 LEU A CA 1
ATOM 748 C C . LEU A 1 97 ? 4.802 4.751 -9.633 1.00 65.19 97 LEU A C 1
ATOM 750 O O . LEU A 1 97 ? 3.649 4.896 -9.265 1.00 65.19 97 LEU A O 1
ATOM 754 N N . ILE A 1 98 ? 5.601 5.791 -9.880 1.00 66.44 98 ILE A N 1
ATOM 755 C CA . ILE A 1 98 ? 5.158 7.187 -9.738 1.00 66.44 98 ILE A CA 1
ATOM 756 C C . ILE A 1 98 ? 3.886 7.447 -10.552 1.00 66.44 98 ILE A C 1
ATOM 758 O O . ILE A 1 98 ? 2.974 8.081 -10.035 1.00 66.44 98 ILE A O 1
ATOM 762 N N . GLU A 1 99 ? 3.794 6.948 -11.788 1.00 67.81 99 GLU A N 1
ATOM 763 C CA . GLU A 1 99 ? 2.578 7.077 -12.602 1.00 67.81 99 GLU A CA 1
ATOM 764 C C . GLU A 1 99 ? 1.375 6.343 -11.991 1.00 67.81 99 GLU A C 1
ATOM 766 O O . GLU A 1 99 ? 0.293 6.921 -11.949 1.00 67.81 99 GLU A O 1
ATOM 771 N N . GLN A 1 100 ? 1.553 5.122 -11.472 1.00 65.56 100 GLN A N 1
ATOM 772 C CA . GLN A 1 100 ? 0.466 4.372 -10.815 1.00 65.56 100 GLN A CA 1
ATOM 773 C C . GLN A 1 100 ? -0.006 5.035 -9.517 1.00 65.56 100 GLN A C 1
ATOM 775 O O . GLN A 1 100 ? -1.172 4.959 -9.150 1.00 65.56 100 GLN A O 1
ATOM 780 N N . LEU A 1 101 ? 0.912 5.696 -8.813 1.00 64.38 101 LEU A N 1
ATOM 781 C CA . LEU A 1 101 ? 0.640 6.391 -7.562 1.00 64.38 101 LEU A CA 1
ATOM 782 C C . LEU A 1 101 ? -0.005 7.776 -7.788 1.00 64.38 101 LEU A C 1
ATOM 784 O O . LEU A 1 101 ? -0.387 8.440 -6.824 1.00 64.38 101 LEU A O 1
ATOM 788 N N . LYS A 1 102 ? -0.149 8.254 -9.034 1.00 63.00 102 LYS A N 1
ATOM 789 C CA . LYS A 1 102 ? -0.894 9.493 -9.291 1.00 63.00 102 LYS A CA 1
ATOM 790 C C . LYS A 1 102 ? -2.382 9.262 -9.007 1.00 63.00 102 LYS A C 1
ATOM 792 O O . LYS A 1 102 ? -2.946 8.280 -9.485 1.00 63.00 102 LYS A O 1
ATOM 797 N N . PRO A 1 103 ? -3.056 10.173 -8.283 1.00 51.62 103 PRO A N 1
ATOM 798 C CA . PRO A 1 103 ? -4.491 10.058 -8.077 1.00 51.62 103 PRO A CA 1
ATO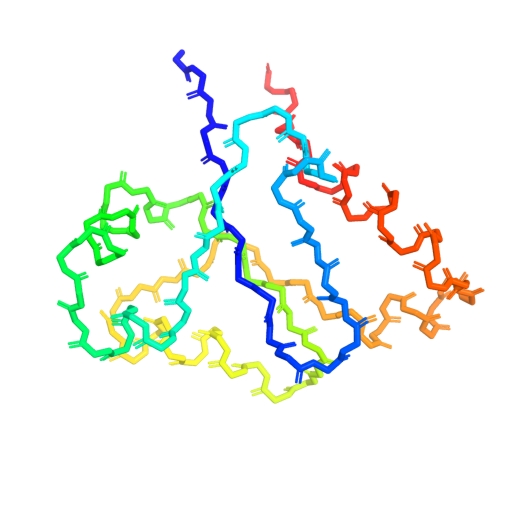M 799 C C . PRO A 1 103 ? -5.204 10.069 -9.433 1.00 51.62 103 PRO A C 1
ATOM 801 O O . PRO A 1 103 ? -4.981 10.971 -10.247 1.00 51.62 103 PRO A O 1
ATOM 804 N N . SER A 1 104 ? -6.065 9.075 -9.675 1.00 45.22 104 SER A N 1
ATOM 805 C CA . SER A 1 104 ? -6.965 9.094 -10.830 1.00 45.22 104 SER A CA 1
ATOM 806 C C . SER A 1 104 ? -7.770 10.391 -10.796 1.00 45.22 104 SER A C 1
ATOM 808 O O . SER A 1 104 ? -8.403 10.707 -9.786 1.00 45.22 104 SER A O 1
ATOM 810 N N . LYS A 1 105 ? -7.704 11.167 -11.886 1.00 39.75 105 LYS A N 1
ATOM 811 C CA . LYS A 1 105 ? -8.564 12.336 -12.080 1.00 39.75 105 LYS A CA 1
ATOM 812 C C . LYS A 1 105 ? -10.008 11.837 -12.147 1.00 39.75 105 LYS A C 1
ATOM 814 O O . LYS A 1 105 ? -10.418 11.330 -13.187 1.00 39.75 105 LYS A O 1
ATOM 819 N N . ASN A 1 106 ? -10.728 11.949 -11.034 1.00 34.38 106 ASN A N 1
ATOM 820 C CA . ASN A 1 106 ? -12.181 12.099 -11.067 1.00 34.38 106 ASN A CA 1
ATOM 821 C C . ASN A 1 106 ? -12.524 13.487 -11.604 1.00 34.38 106 ASN A C 1
ATOM 823 O O . ASN A 1 106 ? -11.829 14.450 -11.199 1.00 34.38 106 ASN A O 1
#

Nearest PDB structures (foldseek):
  2n75-assembly1_A  TM=3.708E-01  e=5.493E-01  synthetic construct
  4d5y-assembly1_u  TM=4.343E-01  e=9.297E-01  Oryctolagus cuniculus
  2yxb-assembly1_A  TM=3.294E-01  e=2.336E+00  Aeropyrum pernix K1

pLDDT: mean 70.38, std 15.77, range [33.56, 89.75]

Solvent-accessible surface area (backbone atoms only — not comparable to full-atom values): 6297 Å² total; per-residue (Å²): 132,90,75,60,36,35,40,35,67,54,92,69,88,71,83,78,52,76,89,66,44,48,89,56,54,44,75,50,54,63,70,46,38,75,73,59,37,63,71,49,42,49,54,46,71,77,36,47,80,36,25,36,33,39,23,53,42,93,81,39,64,64,53,54,51,35,45,75,73,77,42,58,57,64,44,76,46,45,49,54,54,54,36,66,78,63,73,47,55,73,74,54,48,53,57,51,49,32,60,70,67,46,80,78,86,123